Protein AF-A0A924C5D4-F1 (afdb_monomer)

Solvent-accessible surface area (backbone atoms only — not comparable to full-atom values): 9670 Å² total; per-residue (Å²): 87,35,66,35,35,45,58,47,22,64,65,44,60,81,33,68,69,75,49,79,79,60,65,70,56,55,53,52,29,53,51,47,39,51,56,47,46,66,59,45,59,62,49,56,60,49,49,52,65,72,71,40,55,87,92,47,37,71,57,53,53,49,53,54,52,49,51,51,52,52,49,53,53,52,50,51,63,60,57,72,46,63,43,83,49,41,71,55,54,52,54,32,49,75,70,74,40,74,58,67,48,33,46,67,68,77,41,83,76,54,74,72,53,51,51,53,29,60,74,69,75,43,77,72,55,55,31,66,58,99,88,43,73,26,76,43,72,32,53,50,34,43,51,53,22,51,54,46,44,50,51,51,51,52,51,58,68,42,44,64,57,52,60,67,67,50,77,84,78,127

Sequence (170 aa):
IALSYLILAYNVKDLGNSGLLGIKWLILMYLIQTFAELCLSPIGLSLVGKLSPKRFASLLFGVFFLSNAAGYALAGTLGSIIPATGDKFIKAKELGIDLQPILDKTVTPTEAQLQLLTTNQIDAANPSFAGFEIHNLFEFFMVFVVLTGLAALLLFLLTPLLKKMMHGVR

pLDDT: mean 75.55, std 15.05, range [44.22, 94.19]

Radius of gyration: 21.48 Å; Cα contacts (8 Å, |Δi|>4): 121; chains: 1; bounding box: 53×38×53 Å

Secondary structure (DSSP, 8-state):
-HHHHHHHHHHHHTSTTTPPPPHHHHHHHHHHHHHHHHHHHHHHHHHHHHHS-TTTHHHHHHHHHHHHHHHHHHHHHHHTTPPP-HHHHHHHHHTT--HHHHHTTSSPPPHHHHHHHHHTT--SS--EETTEE--SHHHHHHHHHHHHHHHHHHHHHHHHHHHHH-TT--

Structure (mmCIF, N/CA/C/O backbone):
data_AF-A0A924C5D4-F1
#
_entry.id   AF-A0A924C5D4-F1
#
loop_
_atom_site.group_PDB
_atom_site.id
_atom_site.type_symbol
_atom_site.label_atom_id
_atom_site.label_alt_id
_atom_site.label_comp_id
_atom_site.label_asym_id
_atom_site.label_entity_id
_atom_site.label_seq_id
_atom_site.pdbx_PDB_ins_code
_atom_site.Cartn_x
_atom_site.Cartn_y
_atom_site.Cartn_z
_atom_site.occupancy
_atom_site.B_iso_or_equiv
_atom_site.auth_seq_id
_atom_site.auth_comp_id
_atom_site.auth_asym_id
_atom_site.auth_atom_id
_atom_site.pdbx_PDB_model_num
ATOM 1 N N . ILE A 1 1 ? 6.863 -6.866 2.572 1.00 85.69 1 ILE A N 1
ATOM 2 C CA . ILE A 1 1 ? 5.613 -6.071 2.667 1.00 85.69 1 ILE A CA 1
ATOM 3 C C . ILE A 1 1 ? 4.471 -6.879 3.297 1.00 85.69 1 ILE A C 1
ATOM 5 O O . ILE A 1 1 ? 4.040 -6.505 4.373 1.00 85.69 1 ILE A O 1
ATOM 9 N N . ALA A 1 2 ? 4.023 -8.014 2.737 1.00 87.06 2 ALA A N 1
ATOM 10 C CA . ALA A 1 2 ? 2.960 -8.824 3.370 1.00 87.06 2 ALA A CA 1
ATOM 11 C C . ALA A 1 2 ? 3.274 -9.208 4.834 1.00 87.06 2 ALA A C 1
ATOM 13 O O . ALA A 1 2 ? 2.463 -9.002 5.731 1.00 87.06 2 ALA A O 1
ATOM 14 N N . LEU A 1 3 ? 4.506 -9.669 5.088 1.00 87.19 3 LEU A N 1
ATOM 15 C CA . LEU A 1 3 ? 4.994 -10.015 6.428 1.00 87.19 3 LEU A CA 1
ATOM 16 C C . LEU A 1 3 ? 4.925 -8.836 7.420 1.00 87.19 3 LEU A C 1
ATOM 18 O O . LEU A 1 3 ? 4.546 -9.028 8.569 1.00 87.19 3 LEU A O 1
ATOM 22 N N . SER A 1 4 ? 5.270 -7.615 6.992 1.00 87.12 4 SER A N 1
ATOM 23 C CA . SER A 1 4 ? 5.270 -6.446 7.883 1.00 87.12 4 SER A CA 1
ATOM 24 C C . SER A 1 4 ? 3.852 -6.054 8.296 1.00 87.12 4 SER A C 1
ATOM 26 O O . SER A 1 4 ? 3.625 -5.743 9.462 1.00 87.12 4 SER A O 1
ATOM 28 N N . TYR A 1 5 ? 2.887 -6.132 7.372 1.00 86.69 5 TYR A N 1
ATOM 29 C CA . TYR A 1 5 ? 1.472 -5.925 7.690 1.00 86.69 5 TYR A CA 1
ATOM 30 C C . TYR A 1 5 ? 0.897 -7.043 8.560 1.00 86.69 5 TYR A C 1
ATOM 32 O O . TYR A 1 5 ? 0.080 -6.760 9.426 1.00 86.69 5 TYR A O 1
ATOM 40 N N . LEU A 1 6 ? 1.347 -8.290 8.391 1.00 88.62 6 LEU A N 1
ATOM 41 C CA . LEU A 1 6 ? 0.894 -9.417 9.210 1.00 88.62 6 LEU A CA 1
ATOM 42 C C . LEU A 1 6 ? 1.344 -9.269 10.666 1.00 88.62 6 LEU A C 1
ATOM 44 O O . LEU A 1 6 ? 0.540 -9.454 11.579 1.00 88.62 6 LEU A O 1
ATOM 48 N N . ILE A 1 7 ? 2.604 -8.879 10.886 1.00 86.31 7 ILE A N 1
ATOM 49 C CA . ILE A 1 7 ? 3.130 -8.585 12.227 1.00 86.31 7 ILE A CA 1
ATOM 50 C C . ILE A 1 7 ? 2.320 -7.457 12.876 1.00 86.31 7 ILE A C 1
ATOM 52 O O . ILE A 1 7 ? 1.965 -7.554 14.051 1.00 86.31 7 ILE A O 1
ATOM 56 N N . LEU A 1 8 ? 2.001 -6.405 12.117 1.00 85.44 8 LEU A N 1
ATOM 57 C CA . LEU A 1 8 ? 1.203 -5.289 12.614 1.00 85.44 8 LEU A CA 1
ATOM 58 C C . LEU A 1 8 ? -0.234 -5.717 12.941 1.00 85.44 8 LEU A C 1
ATOM 60 O O . LEU A 1 8 ? -0.696 -5.462 14.048 1.00 85.44 8 LEU A O 1
ATOM 64 N N . ALA A 1 9 ? -0.913 -6.414 12.027 1.00 82.94 9 ALA A N 1
ATOM 65 C CA . ALA A 1 9 ? -2.278 -6.894 12.215 1.00 82.94 9 ALA A CA 1
ATOM 66 C C . ALA A 1 9 ? -2.382 -7.772 13.471 1.00 82.94 9 ALA A C 1
ATOM 68 O O . ALA A 1 9 ? -3.211 -7.509 14.338 1.00 82.94 9 ALA A O 1
ATOM 69 N N . TYR A 1 10 ? -1.489 -8.750 13.636 1.00 83.12 10 TYR A N 1
ATOM 70 C CA . TYR A 1 10 ? -1.506 -9.625 14.809 1.00 83.12 10 TYR A CA 1
ATOM 71 C C . TYR A 1 10 ? -1.360 -8.848 16.127 1.00 83.12 10 TYR A C 1
ATOM 73 O O . TYR A 1 10 ? -2.055 -9.144 17.090 1.00 83.12 10 TYR A O 1
ATOM 81 N N . ASN A 1 11 ? -0.521 -7.808 16.154 1.00 81.12 11 ASN A N 1
ATOM 82 C CA . ASN A 1 11 ? -0.359 -6.956 17.335 1.00 81.12 11 ASN A CA 1
ATOM 83 C C . ASN A 1 11 ? -1.518 -5.974 17.557 1.00 81.12 11 ASN A C 1
ATOM 85 O O . ASN A 1 11 ? -1.707 -5.526 18.678 1.00 81.12 11 ASN A O 1
ATOM 89 N N . VAL A 1 12 ? -2.280 -5.624 16.520 1.00 73.75 12 VAL A N 1
ATOM 90 C CA . VAL A 1 12 ? -3.482 -4.775 16.624 1.00 73.75 12 VAL A CA 1
ATOM 91 C C . VAL A 1 12 ? -4.701 -5.586 17.082 1.00 73.75 12 VAL A C 1
ATOM 93 O O . VAL A 1 12 ? -5.626 -5.024 17.662 1.00 73.75 12 VAL A O 1
ATOM 96 N N . LYS A 1 13 ? -4.707 -6.907 16.860 1.00 67.31 13 LYS A N 1
ATOM 97 C CA . LYS A 1 13 ? -5.832 -7.799 17.184 1.00 67.31 13 LYS A CA 1
ATOM 98 C C . LYS A 1 13 ? -6.234 -7.752 18.664 1.00 67.31 13 LYS A C 1
ATOM 100 O O . LYS A 1 13 ? -7.424 -7.761 18.960 1.00 67.31 13 LYS A O 1
ATOM 105 N N . ASP A 1 14 ? -5.258 -7.656 19.564 1.00 64.12 14 ASP A N 1
ATOM 106 C CA . ASP A 1 14 ? -5.485 -7.694 21.015 1.00 64.12 14 ASP A CA 1
ATOM 107 C C . ASP A 1 14 ? -5.711 -6.301 21.642 1.00 64.12 14 ASP A C 1
ATOM 109 O O . ASP A 1 14 ? -5.889 -6.190 22.853 1.00 64.12 14 ASP A O 1
ATOM 113 N N . LEU A 1 15 ? -5.714 -5.222 20.844 1.00 60.25 15 LEU A N 1
ATOM 114 C CA . LEU A 1 15 ? -5.802 -3.843 21.351 1.00 60.25 15 LEU A CA 1
ATOM 115 C C . LEU A 1 15 ? -7.235 -3.302 21.520 1.00 60.25 15 LEU A C 1
ATOM 117 O O . LEU A 1 15 ? -7.426 -2.325 22.241 1.00 60.25 15 LEU A O 1
ATOM 121 N N . GLY A 1 16 ? -8.259 -3.917 20.922 1.00 55.50 16 GLY A N 1
ATOM 122 C CA . GLY A 1 16 ? -9.640 -3.404 20.983 1.00 55.50 16 GLY A CA 1
ATOM 123 C C . GLY A 1 16 ? -9.800 -1.967 20.440 1.00 55.50 16 GLY A C 1
ATOM 124 O O . GLY A 1 16 ? -8.901 -1.423 19.804 1.00 55.50 16 GLY A O 1
ATOM 125 N N . ASN A 1 17 ? -10.944 -1.318 20.702 1.00 52.44 17 ASN A N 1
ATOM 126 C CA . ASN A 1 17 ? -11.281 0.010 20.143 1.00 52.44 17 ASN A CA 1
ATOM 127 C C . ASN A 1 17 ? -10.550 1.200 20.801 1.00 52.44 17 ASN A C 1
ATOM 129 O O . ASN A 1 17 ? -10.743 2.345 20.388 1.00 52.44 17 ASN A O 1
ATOM 133 N N . SER A 1 18 ? -9.734 0.963 21.832 1.00 52.19 18 SER A N 1
ATOM 134 C CA . SER A 1 18 ? -9.071 2.023 22.616 1.00 52.19 18 SER A CA 1
ATOM 135 C C . SER A 1 18 ? -7.625 1.701 23.007 1.00 52.19 18 SER A C 1
ATOM 137 O O . SER A 1 18 ? -6.990 2.488 23.707 1.00 52.19 18 SER A O 1
ATOM 139 N N . GLY A 1 19 ? -7.085 0.555 22.586 1.00 58.84 19 GLY A N 1
ATOM 140 C CA . GLY A 1 19 ? -5.703 0.192 22.869 1.00 58.84 19 GLY A CA 1
ATOM 141 C C . GLY A 1 19 ? -4.733 0.984 22.002 1.00 58.84 19 GLY A C 1
ATOM 142 O O . GLY A 1 19 ? -4.835 1.005 20.778 1.00 58.84 19 GLY A O 1
ATOM 143 N N . LEU A 1 20 ? -3.763 1.628 22.644 1.00 64.69 20 LEU A N 1
ATOM 144 C CA . LEU A 1 20 ? -2.682 2.330 21.961 1.00 64.69 20 LEU A CA 1
ATOM 145 C C . LEU A 1 20 ? -1.651 1.320 21.450 1.00 64.69 20 LEU A C 1
ATOM 147 O O . LEU A 1 20 ? -1.110 0.519 22.216 1.00 64.69 20 LEU A O 1
ATOM 151 N N . LEU A 1 21 ? -1.338 1.381 20.156 1.00 71.81 21 LEU A N 1
ATOM 152 C CA . LEU A 1 21 ? -0.288 0.559 19.565 1.00 71.81 21 LEU A CA 1
ATOM 153 C C . LEU A 1 21 ? 1.088 1.024 20.043 1.00 71.81 21 LEU A C 1
ATOM 155 O O . LEU A 1 21 ? 1.472 2.180 19.879 1.00 71.81 21 LEU A O 1
ATOM 159 N N . GLY A 1 22 ? 1.864 0.096 20.600 1.00 76.88 22 GLY A N 1
ATOM 160 C CA . GLY A 1 22 ? 3.242 0.374 20.984 1.00 76.88 22 GLY A CA 1
ATOM 161 C C . GLY A 1 22 ? 4.085 0.808 19.780 1.00 76.88 22 GLY A C 1
ATOM 162 O O . GLY A 1 22 ? 4.198 0.072 18.800 1.00 76.88 22 GLY A O 1
ATOM 163 N N . ILE A 1 23 ? 4.752 1.961 19.899 1.00 83.75 23 ILE A N 1
ATOM 164 C CA . ILE A 1 23 ? 5.619 2.561 18.863 1.00 83.75 23 ILE A CA 1
ATOM 165 C C . ILE A 1 23 ? 6.654 1.563 18.314 1.00 83.75 23 ILE A C 1
ATOM 167 O O . ILE A 1 23 ? 6.954 1.577 17.122 1.00 83.75 23 ILE A O 1
ATOM 171 N N . LYS A 1 24 ? 7.149 0.639 19.152 1.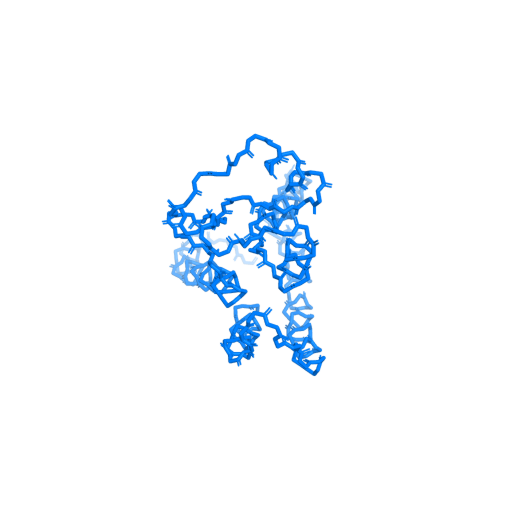00 85.19 24 LYS A N 1
ATOM 172 C CA . LYS A 1 24 ? 8.102 -0.413 18.752 1.00 85.19 24 LYS A CA 1
ATOM 173 C C . LYS A 1 24 ? 7.630 -1.245 17.549 1.00 85.19 24 LYS A C 1
ATOM 175 O O . LYS A 1 24 ? 8.448 -1.626 16.718 1.00 85.19 24 LYS A O 1
ATOM 180 N N . TRP A 1 25 ? 6.325 -1.498 17.432 1.00 83.94 25 TRP A N 1
ATOM 181 C CA . TRP A 1 25 ? 5.758 -2.294 16.341 1.00 83.94 25 TRP A CA 1
ATOM 182 C C . TRP A 1 25 ? 5.652 -1.504 15.040 1.00 83.94 25 TRP A C 1
ATOM 184 O O . TRP A 1 25 ? 5.893 -2.065 13.973 1.00 83.94 25 TRP A O 1
ATOM 194 N N . LEU A 1 26 ? 5.378 -0.198 15.127 1.00 84.69 26 LEU A N 1
ATOM 195 C CA . LEU A 1 26 ? 5.438 0.694 13.968 1.00 84.69 26 LEU A CA 1
ATOM 196 C C . LEU A 1 26 ? 6.863 0.779 13.434 1.00 84.69 26 LEU A C 1
ATOM 198 O O . LEU A 1 26 ? 7.072 0.590 12.241 1.00 84.69 26 LEU A O 1
ATOM 202 N N . ILE A 1 27 ? 7.848 0.977 14.317 1.00 88.75 27 ILE A N 1
ATOM 203 C CA . ILE A 1 27 ? 9.262 1.021 13.921 1.00 88.75 27 ILE A CA 1
ATOM 204 C C . ILE A 1 27 ? 9.652 -0.268 13.189 1.00 88.75 27 ILE A C 1
ATOM 206 O O . ILE A 1 27 ? 10.251 -0.202 12.119 1.00 88.75 27 ILE A O 1
ATOM 210 N N . LEU A 1 28 ? 9.275 -1.436 13.718 1.00 90.06 28 LEU A N 1
ATOM 211 C CA . LEU A 1 28 ? 9.566 -2.721 13.079 1.00 90.06 28 LEU A CA 1
ATOM 212 C C . LEU A 1 28 ? 8.890 -2.863 11.706 1.00 90.06 28 LEU A C 1
ATOM 214 O O . LEU A 1 28 ? 9.507 -3.352 10.759 1.00 90.06 28 LEU A O 1
ATOM 218 N N . MET A 1 29 ? 7.633 -2.433 11.587 1.00 89.19 29 MET A N 1
ATOM 219 C CA . MET A 1 29 ? 6.889 -2.467 10.329 1.00 89.19 29 MET A CA 1
ATOM 220 C C . MET A 1 29 ? 7.571 -1.599 9.263 1.00 89.19 29 MET A C 1
ATOM 222 O O . MET A 1 29 ? 7.874 -2.107 8.178 1.00 89.19 29 MET A O 1
ATOM 226 N N . TYR A 1 30 ? 7.890 -0.345 9.600 1.00 88.81 30 TYR A N 1
ATOM 227 C CA . TYR A 1 30 ? 8.594 0.576 8.706 1.00 88.81 30 TYR A CA 1
ATOM 228 C C . TYR A 1 30 ? 9.982 0.054 8.339 1.00 88.81 30 TYR A C 1
ATOM 230 O O . TYR A 1 30 ? 10.355 0.096 7.173 1.00 88.81 30 TYR A O 1
ATOM 238 N N . LEU A 1 31 ? 10.721 -0.519 9.293 1.00 93.06 31 LEU A N 1
ATOM 239 C CA . LEU A 1 31 ? 12.033 -1.117 9.038 1.00 93.06 31 LEU A CA 1
ATOM 240 C C . LEU A 1 31 ? 11.955 -2.201 7.949 1.00 93.06 31 LEU A C 1
ATOM 242 O O . LEU A 1 31 ? 12.719 -2.177 6.983 1.00 93.06 31 LEU A O 1
ATOM 246 N N . ILE A 1 32 ? 11.012 -3.141 8.080 1.00 92.56 32 ILE A N 1
ATOM 247 C CA . ILE A 1 32 ? 10.835 -4.230 7.108 1.00 92.56 32 ILE A CA 1
ATOM 248 C C . ILE A 1 32 ? 10.390 -3.683 5.742 1.00 92.56 32 ILE A C 1
ATOM 250 O O . ILE A 1 32 ? 10.814 -4.208 4.708 1.00 92.56 32 ILE A O 1
ATOM 254 N N . GLN A 1 33 ? 9.546 -2.649 5.707 1.00 91.06 33 GLN A N 1
ATOM 255 C CA . GLN A 1 33 ? 9.138 -2.017 4.449 1.00 91.06 33 GLN A CA 1
ATOM 256 C C . GLN A 1 33 ? 10.297 -1.302 3.757 1.00 91.06 33 GLN A C 1
ATOM 258 O O . GLN A 1 33 ? 10.489 -1.517 2.563 1.00 91.06 33 GLN A O 1
ATOM 263 N N . THR A 1 34 ? 11.127 -0.569 4.496 1.00 92.94 34 THR A N 1
ATOM 264 C CA . THR A 1 34 ? 12.325 0.081 3.952 1.00 92.94 34 THR A CA 1
ATOM 265 C C . THR A 1 34 ? 13.277 -0.934 3.326 1.00 92.94 34 THR A C 1
ATOM 267 O O . THR A 1 34 ? 13.751 -0.726 2.213 1.00 92.94 34 THR A O 1
ATOM 270 N N . PHE A 1 35 ? 13.523 -2.072 3.984 1.00 91.88 35 PHE A N 1
ATOM 271 C CA . PHE A 1 35 ? 14.332 -3.138 3.383 1.00 91.88 35 PHE A CA 1
ATOM 272 C C . PHE A 1 35 ? 13.705 -3.696 2.100 1.00 91.88 35 PHE A C 1
ATOM 274 O O . PHE A 1 35 ? 14.420 -3.955 1.133 1.00 91.88 35 PHE A O 1
ATOM 281 N N . ALA A 1 36 ? 12.380 -3.848 2.061 1.00 89.12 36 ALA A N 1
ATOM 282 C CA . ALA A 1 36 ? 11.692 -4.289 0.851 1.00 89.12 36 ALA A CA 1
ATOM 283 C C . ALA A 1 36 ? 11.820 -3.266 -0.294 1.00 89.12 36 ALA A C 1
ATOM 285 O O . ALA A 1 36 ? 12.079 -3.658 -1.433 1.00 89.12 36 ALA A O 1
ATOM 286 N N . GLU A 1 37 ? 11.691 -1.970 -0.007 1.00 88.81 37 GLU A N 1
ATOM 287 C CA . GLU A 1 37 ? 11.861 -0.910 -1.007 1.00 88.81 37 GLU A CA 1
ATOM 288 C C . GLU A 1 37 ? 13.302 -0.797 -1.507 1.00 88.81 37 GLU A C 1
ATOM 290 O O . GLU A 1 37 ? 13.519 -0.655 -2.712 1.00 88.81 37 GLU A O 1
ATOM 295 N N . LEU A 1 38 ? 14.288 -0.936 -0.616 1.00 91.62 38 LEU A N 1
ATOM 296 C CA . LEU A 1 38 ? 15.707 -0.939 -0.978 1.00 91.62 38 LEU A CA 1
ATOM 297 C C . LEU A 1 38 ? 16.051 -2.058 -1.966 1.00 91.62 38 LEU A C 1
ATOM 299 O O . LEU A 1 38 ? 16.901 -1.866 -2.832 1.00 91.62 38 LEU A O 1
ATOM 303 N N . CYS A 1 39 ? 15.385 -3.210 -1.877 1.00 87.62 39 CYS A N 1
ATOM 304 C CA . CYS A 1 39 ? 15.561 -4.285 -2.849 1.00 87.62 39 CYS A CA 1
ATOM 305 C C . CYS A 1 39 ? 14.838 -4.001 -4.174 1.00 87.62 39 CYS A C 1
ATOM 307 O O . CYS A 1 39 ? 15.371 -4.312 -5.236 1.00 87.62 39 CYS A O 1
ATOM 309 N N . LEU A 1 40 ? 13.634 -3.426 -4.141 1.00 84.81 40 LEU A N 1
ATOM 310 C CA . LEU A 1 40 ? 12.793 -3.281 -5.335 1.00 84.81 40 LEU A CA 1
ATOM 311 C C . LEU A 1 40 ? 13.141 -2.056 -6.191 1.00 84.81 40 LEU A C 1
ATOM 313 O O . LEU A 1 40 ? 13.170 -2.164 -7.418 1.00 84.81 40 LEU A O 1
ATOM 317 N N . SER A 1 41 ? 13.439 -0.915 -5.568 1.00 85.50 41 SER A N 1
ATOM 318 C CA . SER A 1 41 ? 13.729 0.355 -6.249 1.00 85.50 41 SER A CA 1
ATOM 319 C C . SER A 1 41 ? 14.878 0.268 -7.278 1.00 85.50 41 SER A C 1
ATOM 321 O O . SER A 1 41 ? 14.664 0.635 -8.441 1.00 85.50 41 SER A O 1
ATOM 323 N N . PRO A 1 42 ? 16.066 -0.292 -6.950 1.00 84.44 42 PRO A N 1
ATOM 324 C CA . PRO A 1 42 ? 17.163 -0.389 -7.916 1.00 84.44 42 PRO A CA 1
ATOM 325 C C . PRO A 1 42 ? 16.918 -1.454 -8.994 1.00 84.44 42 PRO A C 1
ATOM 327 O O . PRO A 1 42 ? 17.347 -1.289 -10.138 1.00 84.44 42 PRO A O 1
ATOM 330 N N . ILE A 1 43 ? 16.213 -2.538 -8.657 1.00 86.94 43 ILE A N 1
ATOM 331 C CA . ILE A 1 43 ? 15.908 -3.629 -9.591 1.00 86.94 43 ILE A CA 1
ATOM 332 C C . ILE A 1 43 ? 14.912 -3.151 -10.653 1.00 86.94 43 ILE A C 1
ATOM 334 O O . ILE A 1 43 ? 15.150 -3.365 -11.843 1.00 86.94 43 ILE A O 1
ATOM 338 N N . GLY A 1 44 ? 13.843 -2.456 -10.248 1.00 83.06 44 GLY A N 1
ATOM 339 C CA . GLY A 1 44 ? 12.780 -2.002 -11.148 1.00 83.06 44 GLY A CA 1
ATOM 340 C C . GLY A 1 44 ? 13.290 -1.094 -12.268 1.00 83.06 44 GLY A C 1
ATOM 341 O O . GLY A 1 44 ? 13.124 -1.407 -13.447 1.00 83.06 44 GLY A O 1
ATOM 342 N N . LEU A 1 45 ? 13.988 -0.013 -11.913 1.00 85.81 45 LEU A N 1
ATOM 343 C CA . LEU A 1 45 ? 14.530 0.936 -12.894 1.00 85.81 45 LEU A CA 1
ATOM 344 C C . LEU A 1 45 ? 15.628 0.317 -13.773 1.00 85.81 45 LEU A C 1
ATOM 346 O O . LEU A 1 45 ? 15.682 0.587 -14.976 1.00 85.81 45 LEU A O 1
ATOM 350 N N . SER A 1 46 ? 16.484 -0.543 -13.207 1.00 87.88 46 SER A N 1
ATOM 351 C CA . SER A 1 46 ? 17.563 -1.187 -13.968 1.00 87.88 46 SER A CA 1
ATOM 352 C C . SER A 1 46 ? 17.033 -2.173 -15.014 1.00 87.88 46 SER A C 1
ATOM 354 O O . SER A 1 46 ? 17.529 -2.194 -16.142 1.00 87.88 46 SER A O 1
ATOM 356 N N . LEU A 1 47 ? 16.011 -2.966 -14.675 1.00 84.25 47 LEU A N 1
ATOM 357 C CA . LEU A 1 47 ? 15.394 -3.922 -15.601 1.00 84.25 47 LEU A CA 1
ATOM 358 C C . LEU A 1 47 ? 14.690 -3.229 -16.764 1.00 84.25 47 LEU A C 1
ATOM 360 O O . LEU A 1 47 ? 14.872 -3.652 -17.907 1.00 84.25 47 LEU A O 1
ATOM 364 N N . VAL A 1 48 ? 13.956 -2.145 -16.495 1.00 86.25 48 VAL A N 1
ATOM 365 C CA . VAL A 1 48 ? 13.335 -1.338 -17.555 1.00 86.25 48 VAL A CA 1
ATOM 366 C C . VAL A 1 48 ? 14.413 -0.801 -18.491 1.00 86.25 48 VAL A C 1
ATOM 368 O O . VAL A 1 48 ? 14.291 -0.958 -19.701 1.00 86.25 48 VAL A O 1
ATOM 371 N N . GLY A 1 49 ? 15.518 -0.268 -17.966 1.00 84.38 49 GLY A N 1
ATOM 372 C CA . GLY A 1 49 ? 16.621 0.219 -18.799 1.00 84.38 49 GLY A CA 1
ATOM 373 C C . GLY A 1 49 ? 17.294 -0.865 -19.651 1.00 84.38 49 GLY A C 1
ATOM 374 O O . GLY A 1 49 ? 17.612 -0.616 -20.812 1.00 84.38 49 GLY A O 1
ATOM 375 N N . LYS A 1 50 ? 17.499 -2.070 -19.104 1.00 83.69 50 LYS A N 1
ATOM 376 C CA . LYS A 1 50 ? 18.222 -3.160 -19.789 1.00 83.69 50 LYS A CA 1
ATOM 377 C C . LYS A 1 50 ? 17.381 -3.912 -20.819 1.00 83.69 50 LYS A C 1
ATOM 379 O O . LYS A 1 50 ? 17.915 -4.322 -21.844 1.00 83.69 50 LYS A O 1
ATOM 384 N N . LEU A 1 51 ? 16.094 -4.117 -20.542 1.00 82.75 51 LEU A N 1
ATOM 385 C CA . LEU A 1 51 ? 15.205 -4.910 -21.398 1.00 82.75 51 LEU A CA 1
ATOM 386 C C . LEU A 1 51 ? 14.433 -4.068 -22.420 1.00 82.75 51 LEU A C 1
ATOM 388 O O . LEU A 1 51 ? 13.802 -4.625 -23.318 1.00 82.75 51 LEU A O 1
ATOM 392 N N . SER A 1 52 ? 14.478 -2.737 -22.313 1.00 85.06 52 SER A N 1
ATOM 393 C CA . SER A 1 52 ? 13.783 -1.866 -23.258 1.00 85.06 52 SER A CA 1
ATOM 394 C C . SER A 1 52 ? 14.484 -1.803 -24.621 1.00 85.06 52 SER A C 1
ATOM 396 O O . SER A 1 52 ? 15.660 -1.436 -24.690 1.00 85.06 52 SER A O 1
ATOM 398 N N . PRO A 1 53 ? 13.783 -2.057 -25.743 1.00 82.62 53 PRO A N 1
ATOM 399 C CA . PRO A 1 53 ? 14.338 -1.817 -27.068 1.00 82.62 53 PRO A CA 1
ATOM 400 C C . PRO A 1 53 ? 14.603 -0.320 -27.273 1.00 82.62 53 PRO A C 1
ATOM 402 O O . PRO A 1 53 ? 13.773 0.523 -26.932 1.00 82.62 53 PRO A O 1
ATOM 405 N N . LYS A 1 54 ? 15.738 0.020 -27.903 1.00 80.94 54 LYS A N 1
ATOM 406 C CA . LYS A 1 54 ? 16.228 1.408 -28.062 1.00 80.94 54 LYS A CA 1
ATOM 407 C C . LYS A 1 54 ? 15.195 2.385 -28.646 1.00 80.94 54 LYS A C 1
ATOM 409 O O . LYS A 1 54 ? 15.212 3.560 -28.308 1.00 80.94 54 LYS A O 1
ATOM 414 N N . ARG A 1 55 ? 14.282 1.899 -29.495 1.00 86.88 55 ARG A N 1
ATOM 415 C CA . ARG A 1 55 ? 13.215 2.700 -30.119 1.00 86.88 55 ARG A CA 1
ATOM 416 C C . ARG A 1 55 ? 12.048 3.031 -29.174 1.00 86.88 55 ARG A C 1
ATOM 418 O O . ARG A 1 55 ? 11.392 4.042 -29.385 1.00 86.88 55 ARG A O 1
ATOM 425 N N . PHE A 1 56 ? 11.788 2.207 -28.155 1.00 87.25 56 PHE A N 1
ATOM 426 C CA . PHE A 1 56 ? 10.647 2.353 -27.234 1.00 87.25 56 PHE A CA 1
ATOM 427 C C . PHE A 1 56 ? 11.071 2.551 -25.771 1.00 87.25 56 PHE A C 1
ATOM 429 O O . PHE A 1 56 ? 10.255 2.396 -24.867 1.00 87.25 56 PHE A O 1
ATOM 436 N N . ALA A 1 57 ? 12.335 2.906 -25.521 1.00 86.12 57 ALA A N 1
ATOM 437 C CA . ALA A 1 57 ? 12.858 3.069 -24.167 1.00 86.12 57 ALA A CA 1
ATOM 438 C C . ALA A 1 57 ? 12.064 4.102 -23.351 1.00 86.12 57 ALA A C 1
ATOM 440 O O . ALA A 1 57 ? 11.608 3.791 -22.255 1.00 86.12 57 ALA A O 1
ATOM 441 N N . SER A 1 58 ? 11.809 5.292 -23.904 1.00 90.56 58 SER A N 1
ATOM 442 C CA . SER A 1 58 ? 11.015 6.333 -23.232 1.00 90.56 58 SER A CA 1
ATOM 443 C C . SER A 1 58 ? 9.577 5.895 -22.937 1.00 90.56 58 SER A C 1
ATOM 445 O O . SER A 1 58 ? 9.039 6.243 -21.889 1.00 90.56 58 SER A O 1
ATOM 447 N N . LEU A 1 59 ? 8.970 5.088 -23.815 1.00 91.69 59 LEU A N 1
ATOM 448 C CA . LEU A 1 59 ? 7.625 4.548 -23.617 1.00 91.69 59 LEU A CA 1
ATOM 449 C C . LEU A 1 59 ? 7.588 3.557 -22.446 1.00 91.69 59 LEU A C 1
ATOM 451 O O . LEU A 1 59 ? 6.696 3.645 -21.608 1.00 91.69 59 LEU A O 1
ATOM 455 N N . LEU A 1 60 ? 8.561 2.646 -22.351 1.00 90.44 60 LEU A N 1
ATOM 456 C CA . LEU A 1 60 ? 8.624 1.666 -21.261 1.00 90.44 60 LEU A CA 1
ATOM 457 C C . LEU A 1 60 ? 8.963 2.308 -19.910 1.00 90.44 60 LEU A C 1
ATOM 459 O O . LEU A 1 60 ? 8.389 1.914 -18.895 1.00 90.44 60 LEU A O 1
ATOM 463 N N . PHE A 1 61 ? 9.799 3.351 -19.892 1.00 90.81 61 PHE A N 1
ATOM 464 C CA . PHE A 1 61 ? 9.948 4.200 -18.704 1.00 90.81 61 PHE A CA 1
ATOM 465 C C . PHE A 1 61 ? 8.632 4.903 -18.339 1.00 90.81 61 PHE A C 1
ATOM 467 O O . PHE A 1 61 ? 8.278 4.954 -17.162 1.00 90.81 61 PHE A O 1
ATOM 474 N N . GLY A 1 62 ? 7.866 5.375 -19.328 1.00 91.88 62 GLY A N 1
ATOM 475 C CA . GLY A 1 62 ? 6.524 5.923 -19.119 1.00 91.88 62 GLY A CA 1
ATOM 476 C C . GLY A 1 62 ? 5.565 4.921 -18.470 1.00 91.88 62 GLY A C 1
ATOM 477 O O . GLY A 1 62 ? 4.906 5.255 -17.489 1.00 91.88 62 GLY A O 1
ATOM 478 N N . VAL A 1 63 ? 5.540 3.672 -18.947 1.00 92.12 63 VAL A N 1
ATOM 479 C CA . VAL A 1 63 ? 4.727 2.591 -18.358 1.00 92.12 63 VAL A CA 1
ATOM 480 C C . VAL A 1 63 ? 5.167 2.276 -16.923 1.00 92.12 63 VAL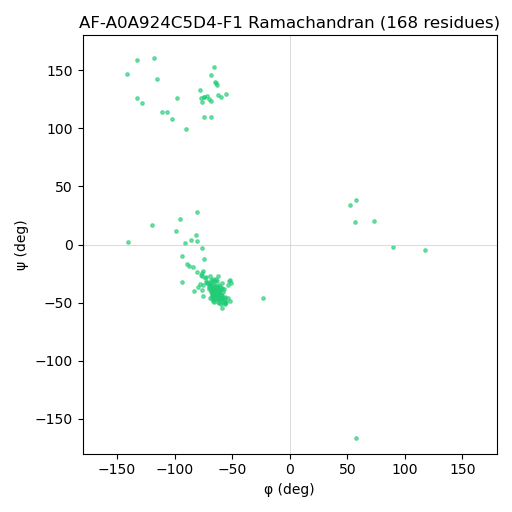 A C 1
ATOM 482 O O . VAL A 1 63 ? 4.317 2.093 -16.053 1.00 92.12 63 VAL A O 1
ATOM 485 N N . PHE A 1 64 ? 6.473 2.273 -16.640 1.00 90.19 64 PHE A N 1
ATOM 486 C CA . PHE A 1 64 ? 6.992 2.072 -15.283 1.00 90.19 64 PHE A CA 1
ATOM 487 C C . PHE A 1 64 ? 6.532 3.174 -14.315 1.00 90.19 64 PHE A C 1
ATOM 489 O O . PHE A 1 64 ? 6.042 2.880 -13.223 1.00 90.19 64 PHE A O 1
ATOM 496 N N . PHE A 1 65 ? 6.629 4.447 -14.705 1.00 90.69 65 PHE A N 1
ATOM 497 C CA . PHE A 1 65 ? 6.140 5.549 -13.869 1.00 90.69 65 PHE A CA 1
ATOM 498 C C . PHE A 1 65 ? 4.616 5.560 -13.739 1.00 90.69 65 PHE A C 1
ATOM 500 O O . PHE A 1 65 ? 4.107 5.809 -12.646 1.00 90.69 65 PHE A O 1
ATOM 507 N N . LEU A 1 66 ? 3.890 5.218 -14.804 1.00 93.94 66 LEU A N 1
ATOM 508 C CA . LEU A 1 66 ? 2.437 5.077 -14.755 1.00 93.94 66 LEU A CA 1
ATOM 509 C C . LEU A 1 66 ? 2.011 3.967 -13.784 1.00 93.94 66 LEU A C 1
ATOM 511 O O . LEU A 1 66 ? 1.049 4.147 -13.043 1.00 93.94 66 LEU A O 1
ATOM 515 N N . SER A 1 67 ? 2.759 2.861 -13.717 1.00 90.88 67 SER A N 1
ATOM 516 C CA . SER A 1 67 ? 2.532 1.803 -12.726 1.00 90.88 67 SER A CA 1
ATOM 517 C C . SER A 1 67 ? 2.700 2.309 -11.290 1.00 90.88 67 SER A C 1
ATOM 519 O O . SER A 1 67 ? 1.911 1.935 -10.425 1.00 90.88 67 SER A O 1
ATOM 521 N N . ASN A 1 68 ? 3.692 3.166 -11.021 1.00 90.31 68 ASN A N 1
ATOM 522 C CA . ASN A 1 68 ? 3.863 3.775 -9.696 1.00 90.31 68 ASN A CA 1
ATOM 523 C C . ASN A 1 68 ? 2.708 4.732 -9.363 1.00 90.31 68 ASN A C 1
ATOM 525 O O . ASN A 1 68 ? 2.164 4.677 -8.263 1.00 90.31 68 ASN A O 1
ATOM 529 N N . ALA A 1 69 ? 2.281 5.559 -10.323 1.00 92.38 69 ALA A N 1
ATOM 530 C CA . ALA A 1 69 ? 1.133 6.450 -10.152 1.00 92.38 69 ALA A CA 1
ATOM 531 C C . ALA A 1 69 ? -0.164 5.672 -9.870 1.00 92.38 69 ALA A C 1
ATOM 533 O O . ALA A 1 69 ? -0.904 6.017 -8.949 1.00 92.38 69 ALA A O 1
ATOM 534 N N . ALA A 1 70 ? -0.409 4.586 -10.609 1.00 93.00 70 ALA A N 1
ATOM 535 C CA . ALA A 1 70 ? -1.534 3.688 -10.362 1.00 93.00 70 ALA A CA 1
ATOM 536 C C . ALA A 1 70 ? -1.449 3.038 -8.969 1.00 93.00 70 ALA A C 1
ATOM 538 O O . ALA A 1 70 ? -2.461 2.941 -8.278 1.00 93.00 70 ALA A O 1
ATOM 539 N N . GLY A 1 71 ? -0.245 2.657 -8.528 1.00 90.25 71 GLY A N 1
ATOM 540 C CA . GLY A 1 71 ? 0.003 2.153 -7.176 1.00 90.25 71 GLY A CA 1
ATOM 541 C C . GLY A 1 71 ? -0.365 3.164 -6.088 1.00 90.25 71 GLY A C 1
ATOM 542 O O . GLY A 1 71 ? -1.066 2.808 -5.142 1.00 90.25 71 GLY A O 1
ATOM 543 N N . TYR A 1 72 ? 0.030 4.431 -6.244 1.00 88.81 72 TYR A N 1
ATOM 544 C CA . TYR A 1 72 ? -0.344 5.496 -5.306 1.00 88.81 72 TYR A CA 1
ATOM 545 C C . TYR A 1 72 ? -1.844 5.800 -5.318 1.00 88.81 72 TYR A C 1
ATOM 547 O O . TYR A 1 72 ? -2.433 5.980 -4.253 1.00 88.81 72 TYR A O 1
ATOM 555 N N . ALA A 1 73 ? -2.481 5.812 -6.491 1.00 89.12 73 ALA A N 1
ATOM 556 C CA . ALA A 1 73 ? -3.928 5.994 -6.593 1.00 89.12 73 ALA A CA 1
ATOM 557 C C . ALA A 1 73 ? -4.686 4.863 -5.877 1.00 89.12 73 ALA A C 1
ATOM 559 O O . ALA A 1 73 ? -5.584 5.130 -5.076 1.00 89.12 73 ALA A O 1
ATOM 560 N N . LEU A 1 74 ? -4.274 3.609 -6.093 1.00 87.56 74 LEU A N 1
ATOM 561 C CA . LEU A 1 74 ? -4.846 2.453 -5.404 1.00 87.56 74 LEU A CA 1
ATOM 562 C C . LEU A 1 74 ? -4.626 2.545 -3.887 1.00 87.56 74 LEU A C 1
ATOM 564 O O . LEU A 1 74 ? -5.568 2.344 -3.122 1.00 87.56 74 LEU A O 1
ATOM 568 N N . ALA A 1 75 ? -3.422 2.915 -3.444 1.00 85.00 75 ALA A N 1
ATOM 569 C CA . ALA A 1 75 ? -3.128 3.129 -2.028 1.00 85.00 75 ALA A CA 1
ATOM 570 C C . ALA A 1 75 ? -4.019 4.218 -1.406 1.00 85.00 75 ALA A C 1
ATOM 572 O O . ALA A 1 75 ? -4.483 4.043 -0.284 1.00 85.00 75 ALA A O 1
ATOM 573 N N . GLY A 1 76 ? -4.326 5.293 -2.143 1.00 83.50 76 GLY A N 1
ATOM 574 C CA . GLY A 1 76 ? -5.270 6.328 -1.715 1.00 83.50 76 GLY A CA 1
ATOM 575 C C . GLY A 1 76 ? -6.688 5.790 -1.512 1.00 83.50 76 GLY A C 1
ATOM 576 O O . GLY A 1 76 ? -7.282 6.011 -0.459 1.00 83.50 76 GLY A O 1
ATOM 577 N N . THR A 1 77 ? -7.202 5.010 -2.469 1.00 84.81 77 THR A N 1
ATOM 578 C CA . THR A 1 77 ? -8.535 4.379 -2.349 1.00 84.81 77 THR A CA 1
ATOM 579 C C . THR A 1 77 ? -8.610 3.330 -1.235 1.00 84.81 77 THR A C 1
ATOM 581 O O . THR A 1 77 ? -9.647 3.166 -0.597 1.00 84.81 77 THR A O 1
ATOM 584 N N . LEU A 1 78 ? -7.502 2.639 -0.952 1.00 82.12 78 LEU A N 1
ATOM 585 C CA . LEU A 1 78 ? -7.402 1.724 0.185 1.00 82.12 78 LEU A CA 1
ATOM 586 C C . LEU A 1 78 ? -7.222 2.477 1.510 1.00 82.12 78 LEU A C 1
ATOM 588 O O . LEU A 1 78 ? -7.616 1.979 2.553 1.00 82.12 78 LEU A O 1
ATOM 592 N N . GLY A 1 79 ? -6.658 3.683 1.499 1.00 80.38 79 GLY A N 1
ATOM 593 C CA . GLY A 1 79 ? -6.580 4.546 2.676 1.00 80.38 79 GLY A CA 1
ATOM 594 C C . GLY A 1 79 ? -7.930 5.156 3.063 1.00 80.38 79 GLY A C 1
ATOM 595 O O . GLY A 1 79 ? -8.164 5.407 4.240 1.00 80.38 79 GLY A O 1
ATOM 596 N N . SER A 1 80 ? -8.848 5.356 2.112 1.00 76.12 80 SER A N 1
ATOM 597 C CA . SER A 1 80 ? -10.183 5.902 2.407 1.00 76.12 80 SER A CA 1
ATOM 598 C C . SER A 1 80 ? -11.135 4.909 3.080 1.00 76.12 80 SER A C 1
ATOM 600 O O . SER A 1 80 ? -12.167 5.323 3.587 1.00 76.12 80 SER A O 1
ATOM 602 N N . ILE A 1 81 ? -10.800 3.615 3.104 1.00 77.31 81 ILE A N 1
ATOM 603 C CA . ILE A 1 81 ? -11.605 2.558 3.745 1.00 77.31 81 ILE A CA 1
ATOM 604 C C . ILE A 1 81 ? -11.139 2.240 5.177 1.00 77.31 81 ILE A C 1
ATOM 606 O O . ILE A 1 81 ? -11.380 1.145 5.683 1.00 77.31 81 ILE A O 1
ATOM 610 N N . ILE A 1 82 ? -10.435 3.167 5.833 1.00 73.44 82 ILE A N 1
ATOM 611 C CA . ILE A 1 82 ? -10.050 3.015 7.242 1.00 73.44 82 ILE A CA 1
ATOM 612 C C . ILE A 1 82 ? -11.319 3.085 8.110 1.00 73.44 82 ILE A C 1
ATOM 614 O O . ILE A 1 82 ? -12.022 4.096 8.053 1.00 73.44 82 ILE A O 1
ATOM 618 N N . PRO A 1 83 ? -11.616 2.064 8.938 1.00 67.75 83 PRO A N 1
ATOM 619 C CA . PRO A 1 83 ? -12.771 2.102 9.829 1.00 67.75 83 PRO A CA 1
ATOM 620 C C . PRO A 1 83 ? -12.606 3.191 10.895 1.00 67.75 83 PRO A C 1
ATOM 622 O O . PRO A 1 83 ? -11.489 3.550 11.292 1.00 67.75 83 PRO A O 1
ATOM 625 N N . ALA A 1 84 ? -13.727 3.712 11.398 1.00 62.69 84 ALA A N 1
ATOM 626 C CA . ALA A 1 84 ? -13.701 4.649 12.514 1.00 62.69 84 ALA A CA 1
ATOM 627 C C . ALA A 1 84 ? -12.950 4.015 13.700 1.00 62.69 84 ALA A C 1
ATOM 629 O O . ALA A 1 84 ? -13.199 2.874 14.061 1.00 62.69 84 ALA A O 1
ATOM 630 N N . THR A 1 85 ? -11.978 4.727 14.272 1.00 59.41 85 THR A N 1
ATOM 631 C CA . THR A 1 85 ? -11.149 4.252 15.398 1.00 59.41 85 THR A CA 1
ATOM 632 C C . THR A 1 85 ? -11.375 5.155 16.613 1.00 59.41 85 THR A C 1
ATOM 634 O O . THR A 1 85 ? -11.869 6.267 16.440 1.00 59.41 85 THR A O 1
ATOM 637 N N . GLY A 1 86 ? -11.045 4.675 17.822 1.00 56.00 86 GLY A N 1
ATOM 638 C CA . GLY A 1 86 ? -11.310 5.244 19.157 1.00 56.00 86 GLY A CA 1
ATOM 639 C C . GLY A 1 86 ? -11.558 6.754 19.278 1.00 56.00 86 GLY A C 1
ATOM 640 O O . GLY A 1 86 ? -12.541 7.138 19.897 1.00 56.00 86 GLY A O 1
ATOM 641 N N . ASP A 1 87 ? -10.763 7.617 18.645 1.00 56.81 87 ASP A N 1
ATOM 642 C CA . ASP A 1 87 ? -10.959 9.076 18.689 1.00 56.81 87 ASP A CA 1
ATOM 643 C C . ASP A 1 87 ? -12.270 9.541 18.032 1.00 56.81 87 ASP A C 1
ATOM 645 O O . ASP A 1 87 ? -12.920 10.470 18.512 1.00 56.81 87 ASP A O 1
ATOM 649 N N . LYS A 1 88 ? -12.704 8.878 16.953 1.00 57.66 88 LYS A N 1
ATOM 650 C CA . LYS A 1 88 ? -14.016 9.113 16.326 1.00 57.66 88 LYS A CA 1
ATOM 651 C C . LYS A 1 88 ? -15.154 8.567 17.201 1.00 57.66 88 LYS A C 1
ATOM 653 O O . LYS A 1 88 ? -16.210 9.190 17.265 1.00 57.66 88 LYS A O 1
ATOM 658 N N . PHE A 1 89 ? -14.922 7.469 17.932 1.00 55.62 89 PHE A N 1
ATOM 659 C CA . PHE A 1 89 ? -15.877 6.929 18.912 1.00 55.62 89 PHE A CA 1
ATOM 660 C C . PHE A 1 89 ? -16.044 7.832 20.137 1.00 55.62 89 PHE A C 1
ATOM 662 O O . PHE A 1 89 ? -17.168 8.053 20.582 1.00 55.62 89 PHE A O 1
ATOM 669 N N . ILE A 1 90 ? -14.951 8.400 20.647 1.00 57.34 90 ILE A N 1
ATOM 670 C CA . ILE A 1 90 ? -14.963 9.347 21.768 1.00 57.34 90 ILE A CA 1
ATOM 671 C C . ILE A 1 90 ? -15.671 10.640 21.350 1.00 57.34 90 ILE A C 1
ATOM 673 O O . ILE A 1 90 ? -16.571 11.082 22.058 1.00 57.34 90 ILE A O 1
ATOM 677 N N . LYS A 1 91 ? -15.374 11.181 20.160 1.00 56.88 91 LYS A N 1
ATOM 678 C CA . LYS A 1 91 ? -16.055 12.377 19.634 1.00 56.88 91 LYS A CA 1
ATOM 679 C C . LYS A 1 91 ? -17.548 12.170 19.387 1.00 56.88 91 LYS A C 1
ATOM 681 O O . LYS A 1 91 ? -18.337 13.060 19.677 1.00 56.88 91 LYS A O 1
ATOM 686 N N . ALA A 1 92 ? -17.972 11.012 18.883 1.00 54.75 92 ALA A N 1
ATOM 687 C CA . ALA A 1 92 ? -19.402 10.743 18.738 1.00 54.75 92 ALA A CA 1
ATOM 688 C C . ALA A 1 92 ? -20.103 10.559 20.087 1.00 54.75 92 ALA A C 1
ATOM 690 O O . ALA A 1 92 ? -21.219 11.042 20.259 1.00 54.75 92 ALA A O 1
ATOM 691 N N . LYS A 1 93 ? -19.424 9.947 21.065 1.00 57.03 93 LYS A N 1
ATOM 692 C CA . LYS A 1 93 ? -19.927 9.825 22.436 1.00 57.03 93 LYS A CA 1
ATOM 693 C C . LYS A 1 93 ? -20.057 11.188 23.125 1.00 57.03 93 LYS A C 1
ATOM 695 O O . LYS A 1 93 ? -21.045 11.419 23.814 1.00 57.03 93 LYS A O 1
ATOM 700 N N . GLU A 1 94 ? -19.120 12.108 22.892 1.00 57.59 94 GLU A N 1
ATOM 701 C CA . GLU A 1 94 ? -19.205 13.514 23.330 1.00 57.59 94 GLU A CA 1
ATOM 702 C C . GLU A 1 94 ? -20.364 14.272 22.662 1.00 57.59 94 GLU A C 1
ATOM 704 O O . GLU A 1 94 ? -20.964 15.154 23.272 1.00 57.59 94 GLU A O 1
ATOM 709 N N . LEU A 1 95 ? -20.728 13.889 21.437 1.00 55.88 95 LEU A N 1
ATOM 710 C CA . LEU A 1 95 ? -21.882 14.414 20.701 1.00 55.88 95 LEU A CA 1
ATOM 711 C C . LEU A 1 95 ? -23.203 13.689 21.038 1.00 55.88 95 LEU A C 1
ATOM 713 O O . LEU A 1 95 ? -24.232 13.991 20.434 1.00 55.88 95 LEU A O 1
ATOM 717 N N . GLY A 1 96 ? -23.198 12.746 21.989 1.00 52.94 96 GLY A N 1
ATOM 718 C CA . GLY A 1 96 ? -24.384 11.989 22.409 1.00 52.94 96 GLY A CA 1
ATOM 719 C C . GLY A 1 96 ? -24.865 10.932 21.404 1.00 52.94 96 GLY A C 1
ATOM 720 O O . GLY A 1 96 ? -26.028 10.536 21.451 1.00 52.94 96 GLY A O 1
ATOM 721 N N . ILE A 1 97 ? -24.001 10.490 20.484 1.00 55.62 97 ILE A N 1
ATOM 722 C CA . ILE A 1 97 ? -24.295 9.497 19.443 1.00 55.62 97 ILE A CA 1
ATOM 723 C C . ILE A 1 97 ? -23.527 8.205 19.750 1.00 55.62 97 ILE A C 1
ATOM 725 O O . ILE A 1 97 ? -22.299 8.165 19.656 1.00 55.62 97 ILE A O 1
ATOM 729 N N . ASP A 1 98 ? -24.245 7.123 20.062 1.00 56.22 98 ASP A N 1
ATOM 730 C CA . ASP A 1 98 ? -23.660 5.780 20.076 1.00 56.22 98 ASP A CA 1
ATOM 731 C C . ASP A 1 98 ? -23.465 5.306 18.627 1.00 56.22 98 ASP A C 1
ATOM 733 O O . ASP A 1 98 ? -24.422 5.059 17.894 1.00 56.22 98 ASP A O 1
ATOM 737 N N . LEU A 1 99 ? -22.206 5.220 18.193 1.00 57.91 99 LEU A N 1
ATOM 738 C CA . LEU A 1 99 ? -21.822 4.841 16.826 1.00 57.91 99 LEU A CA 1
ATOM 739 C C . LEU A 1 99 ? -21.999 3.351 16.531 1.00 57.91 99 LEU A C 1
ATOM 741 O O . LEU A 1 99 ? -22.230 2.996 15.381 1.00 57.91 99 LEU A O 1
ATOM 745 N N . GLN A 1 100 ? -21.882 2.482 17.540 1.00 56.50 100 GLN A N 1
ATOM 746 C CA . GLN A 1 100 ? -21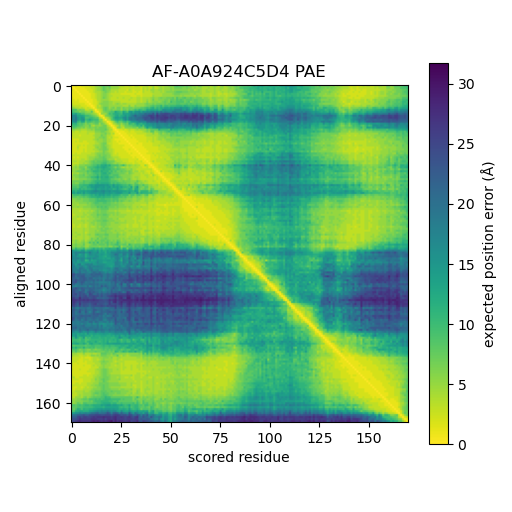.926 1.028 17.337 1.00 56.50 100 GLN A CA 1
ATOM 747 C C . GLN A 1 100 ? -23.269 0.558 16.727 1.00 56.50 100 GLN A C 1
ATOM 749 O O . GLN A 1 100 ? -23.232 -0.112 15.702 1.00 56.50 100 GLN A O 1
ATOM 754 N N . PRO A 1 101 ? -24.454 0.987 17.214 1.00 53.47 101 PRO A N 1
ATOM 755 C CA . PRO A 1 101 ? -25.744 0.607 16.620 1.00 53.47 101 PRO A CA 1
ATOM 756 C C . PRO A 1 101 ? -25.987 1.161 15.204 1.00 53.47 101 PRO A C 1
ATOM 758 O O . PRO A 1 101 ? -26.700 0.538 14.412 1.00 53.47 101 PRO A O 1
ATOM 761 N N . ILE A 1 102 ? -25.411 2.329 14.886 1.00 54.19 102 ILE A N 1
ATOM 762 C CA . ILE A 1 102 ? -25.520 2.984 13.571 1.00 54.19 102 ILE A CA 1
ATOM 763 C C . ILE A 1 102 ? -24.624 2.267 12.549 1.00 54.19 102 ILE A C 1
ATOM 765 O O . ILE A 1 102 ? -25.075 1.962 11.446 1.00 54.19 102 ILE A O 1
ATOM 769 N N . LEU A 1 103 ? -23.389 1.933 12.939 1.00 55.62 103 LEU A N 1
ATOM 770 C CA . LEU A 1 103 ? -22.445 1.156 12.127 1.00 55.62 103 LEU A CA 1
ATOM 771 C C . LEU A 1 103 ? -22.937 -0.284 11.895 1.00 55.62 103 LEU A C 1
ATOM 773 O O . LEU A 1 103 ? -22.783 -0.804 10.791 1.00 55.62 103 LEU A O 1
ATOM 777 N N . ASP A 1 104 ? -23.618 -0.880 12.881 1.00 54.47 104 ASP A N 1
ATOM 778 C CA . ASP A 1 104 ? -24.218 -2.223 12.807 1.00 54.47 104 ASP A CA 1
ATOM 779 C C . ASP A 1 104 ? -25.587 -2.254 12.087 1.00 54.47 104 ASP A C 1
ATOM 781 O O . ASP A 1 104 ? -26.276 -3.276 12.085 1.00 54.47 104 ASP A O 1
ATOM 785 N N . LYS A 1 105 ? -26.013 -1.140 11.465 1.00 54.22 105 LYS A N 1
ATOM 786 C CA . LYS A 1 105 ? -27.288 -0.989 10.724 1.00 54.22 105 LYS A CA 1
ATOM 787 C C . LYS A 1 105 ? -28.557 -1.296 11.538 1.00 54.22 105 LYS A C 1
ATOM 789 O O . LYS A 1 105 ? -29.618 -1.530 10.959 1.00 54.22 105 LYS A O 1
ATOM 794 N N . THR A 1 106 ? -28.486 -1.275 12.868 1.00 44.84 106 THR A N 1
ATOM 795 C CA . THR A 1 106 ? -29.645 -1.537 13.745 1.00 44.84 106 THR A CA 1
ATOM 796 C C . THR A 1 106 ? -30.460 -0.277 14.043 1.00 44.84 106 THR A C 1
ATOM 798 O O . THR A 1 106 ? -31.635 -0.377 14.393 1.00 44.84 106 THR A O 1
ATOM 801 N N . VAL A 1 107 ? -29.877 0.912 13.842 1.00 45.59 107 VAL A N 1
ATOM 802 C CA . VAL A 1 107 ? -30.549 2.211 13.982 1.00 45.59 107 VAL A CA 1
ATOM 803 C C . VAL A 1 107 ? -30.246 3.088 12.767 1.00 45.59 107 VAL A C 1
ATOM 805 O O . VAL A 1 107 ? -29.088 3.330 12.437 1.00 45.59 107 VAL A O 1
ATOM 808 N N . THR A 1 108 ? -31.287 3.599 12.108 1.00 44.22 108 THR A N 1
ATOM 809 C CA . THR A 1 108 ? -31.155 4.618 11.058 1.00 44.22 108 THR A CA 1
ATOM 810 C C . THR A 1 108 ? -30.889 5.988 11.698 1.00 44.22 108 THR A C 1
ATOM 812 O O . THR A 1 108 ? -31.710 6.426 12.509 1.00 44.22 108 THR A O 1
ATOM 815 N N . PRO A 1 109 ? -29.783 6.679 11.369 1.00 51.41 109 PRO A N 1
ATOM 816 C CA . PRO A 1 109 ? -29.457 7.974 11.961 1.00 51.41 109 PRO A CA 1
ATOM 817 C C . PRO A 1 109 ? -30.494 9.040 11.578 1.00 51.41 109 PRO A C 1
ATOM 819 O O . PRO A 1 109 ? -30.945 9.106 10.435 1.00 51.41 109 PRO A O 1
ATOM 822 N N . THR A 1 110 ? -30.857 9.900 12.533 1.00 49.19 110 THR A N 1
ATOM 823 C CA . THR A 1 110 ? -31.722 11.067 12.271 1.00 49.19 110 THR A CA 1
ATOM 824 C C . THR A 1 110 ? -30.950 12.081 11.410 1.00 49.19 110 THR A C 1
ATOM 826 O O . THR A 1 110 ? -29.740 12.224 11.583 1.00 49.19 110 THR A O 1
ATOM 829 N N . GLU A 1 111 ? -31.604 12.822 10.506 1.00 53.47 111 GLU A N 1
ATOM 830 C CA . GLU A 1 111 ? -30.950 13.735 9.538 1.00 53.47 111 GLU A CA 1
ATOM 831 C C . GLU A 1 111 ? -29.976 14.749 10.184 1.00 53.47 111 GLU A C 1
ATOM 833 O O . GLU A 1 111 ? -28.933 15.069 9.614 1.00 53.47 111 GLU A O 1
ATOM 838 N N . ALA A 1 112 ? -30.253 15.182 11.420 1.00 55.53 112 ALA A N 1
ATOM 839 C CA . ALA A 1 112 ? -29.373 16.051 12.208 1.00 55.53 112 ALA A CA 1
ATOM 840 C C . ALA A 1 112 ? -28.069 15.360 12.672 1.00 55.53 112 ALA A C 1
ATOM 842 O O . ALA A 1 112 ? -27.012 15.988 12.734 1.00 55.53 112 ALA A O 1
ATOM 843 N N . GLN A 1 113 ? -28.115 14.056 12.960 1.00 51.94 113 GLN A N 1
ATOM 844 C CA . GLN A 1 113 ? -26.948 13.256 13.347 1.00 51.94 113 GLN A CA 1
ATOM 845 C C . GLN A 1 113 ? -26.071 12.948 12.129 1.00 51.94 113 GLN A C 1
ATOM 847 O O . GLN A 1 113 ? -24.850 12.982 12.238 1.00 51.94 113 GLN A O 1
ATOM 852 N N . LEU A 1 114 ? -26.669 12.750 10.948 1.00 54.47 114 LEU A N 1
ATOM 853 C CA . LEU A 1 114 ? -25.934 12.554 9.693 1.00 54.47 114 LEU A CA 1
ATOM 854 C C . LEU A 1 114 ? -25.115 13.799 9.303 1.00 54.47 114 LEU A C 1
ATOM 856 O O . LEU A 1 114 ? -23.975 13.675 8.850 1.00 54.47 114 LEU A O 1
ATOM 860 N N . GLN A 1 115 ? -25.649 15.002 9.542 1.00 52.56 115 GLN A N 1
ATOM 861 C CA . GLN A 1 115 ? -24.926 16.260 9.315 1.00 52.56 115 GLN A CA 1
ATOM 862 C C . GLN A 1 115 ? -23.783 16.472 10.319 1.00 52.56 115 GLN A C 1
ATOM 864 O O . GLN A 1 115 ? -22.702 16.912 9.923 1.00 52.56 115 GLN A O 1
ATOM 869 N N . LEU A 1 116 ? -23.968 16.107 11.592 1.00 53.41 116 LEU A N 1
ATOM 870 C CA . LEU A 1 116 ? -22.910 16.171 12.610 1.00 53.41 116 LEU A CA 1
ATOM 871 C C . LEU A 1 116 ? -21.807 15.128 12.378 1.00 53.41 116 LEU A C 1
ATOM 873 O O . LEU A 1 116 ? -20.632 15.437 12.572 1.00 53.41 116 LEU A O 1
ATOM 877 N N . LEU A 1 117 ? -22.156 13.932 11.903 1.00 53.84 117 LEU A N 1
ATOM 878 C CA . LEU A 1 117 ? -21.208 12.882 11.516 1.00 53.84 117 LEU A CA 1
ATOM 879 C C . LEU A 1 117 ? -20.400 13.286 10.270 1.00 53.84 117 LEU A C 1
ATOM 881 O O . LEU A 1 117 ? -19.174 13.186 10.276 1.00 53.8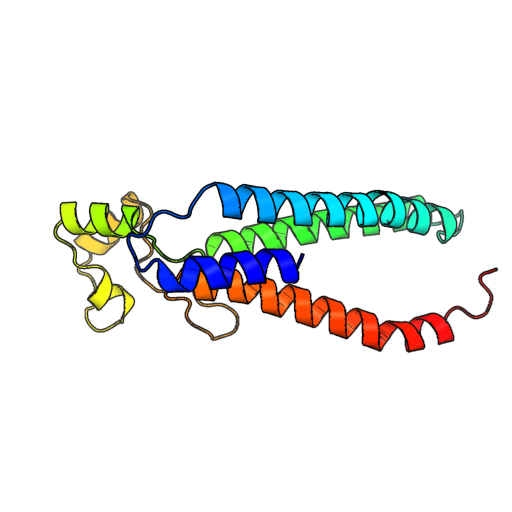4 117 LEU A O 1
ATOM 885 N N . THR A 1 118 ? -21.054 13.867 9.258 1.00 56.34 118 THR A N 1
ATOM 886 C CA . THR A 1 118 ? -20.388 14.373 8.040 1.00 56.34 118 THR A CA 1
ATOM 887 C C . THR A 1 118 ? -19.481 15.572 8.343 1.00 56.34 118 THR A C 1
ATOM 889 O O . THR A 1 118 ? -18.355 15.639 7.854 1.00 56.34 118 THR A O 1
ATOM 892 N N . THR A 1 119 ? -19.924 16.491 9.210 1.00 53.94 119 THR A N 1
ATOM 893 C CA . THR A 1 119 ? -19.131 17.663 9.636 1.00 53.94 119 THR A CA 1
ATOM 894 C C . THR A 1 119 ? -17.881 17.255 10.423 1.00 53.94 119 THR A C 1
ATOM 896 O O . THR A 1 119 ? -16.847 17.911 10.319 1.00 53.94 119 THR A O 1
ATOM 899 N N . ASN A 1 120 ? -17.941 16.147 11.169 1.00 53.88 120 ASN A N 1
ATOM 900 C CA . ASN A 1 120 ? -16.827 15.642 11.978 1.00 53.88 120 ASN A CA 1
ATOM 901 C C . ASN A 1 120 ? -16.026 14.508 11.311 1.00 53.88 120 ASN A C 1
ATOM 903 O O . ASN A 1 120 ? -15.187 13.895 11.974 1.00 53.88 120 ASN A O 1
ATOM 907 N N . GLN A 1 121 ? -16.240 14.246 10.014 1.00 58.06 121 GLN A N 1
ATOM 908 C CA . GLN A 1 121 ? -15.541 13.204 9.241 1.00 58.06 121 GLN A CA 1
ATOM 909 C C . GLN A 1 121 ? -15.692 11.793 9.842 1.00 58.06 121 GLN A C 1
ATOM 911 O O . GLN A 1 121 ? -14.737 11.006 9.886 1.00 58.06 121 GLN A O 1
ATOM 916 N N . ILE A 1 122 ? -16.879 11.479 10.358 1.00 57.91 122 ILE A N 1
ATOM 917 C CA . ILE A 1 122 ? -17.222 10.173 10.919 1.00 57.91 122 ILE A CA 1
ATOM 918 C C . ILE A 1 122 ? -18.153 9.468 9.937 1.00 57.91 122 ILE A C 1
ATOM 920 O O . ILE A 1 122 ? -19.275 9.912 9.705 1.00 57.91 122 ILE A O 1
ATOM 924 N N . ASP A 1 123 ? -17.674 8.375 9.353 1.00 58.44 123 ASP A N 1
ATOM 925 C CA . ASP A 1 123 ? -18.445 7.592 8.396 1.00 58.44 123 ASP A CA 1
ATOM 926 C C . ASP A 1 123 ? -19.560 6.827 9.119 1.00 58.44 123 ASP A C 1
ATOM 928 O O . ASP A 1 123 ? -19.325 6.137 10.109 1.00 58.44 123 ASP A O 1
ATOM 932 N N . ALA A 1 124 ? -20.794 6.977 8.631 1.00 50.94 124 ALA A N 1
ATOM 933 C CA . ALA A 1 124 ? -21.995 6.380 9.221 1.00 50.94 124 ALA A CA 1
ATOM 934 C C . ALA A 1 124 ? -22.194 4.897 8.844 1.00 50.94 124 ALA A C 1
ATOM 936 O O . ALA A 1 124 ? -23.205 4.301 9.202 1.00 50.94 124 ALA A O 1
ATOM 937 N N . ALA A 1 125 ? -21.255 4.312 8.099 1.00 56.25 125 ALA A N 1
ATOM 938 C CA . ALA A 1 125 ? -21.285 2.924 7.665 1.00 56.25 125 ALA A CA 1
ATOM 939 C C . ALA A 1 125 ? -19.878 2.324 7.724 1.00 56.25 125 ALA A C 1
ATOM 941 O O . ALA A 1 125 ? -18.893 3.017 7.458 1.00 56.25 125 ALA A O 1
ATOM 942 N N . ASN A 1 126 ? -19.797 1.026 8.026 1.00 57.50 126 ASN A N 1
ATOM 943 C CA . ASN A 1 126 ? -18.535 0.302 7.956 1.00 57.50 126 ASN A CA 1
ATOM 944 C C . ASN A 1 126 ? -18.017 0.315 6.510 1.00 57.50 126 ASN A C 1
ATOM 946 O O . ASN A 1 126 ? -18.763 -0.033 5.584 1.00 57.50 126 ASN A O 1
ATOM 950 N N . PRO A 1 127 ? -16.752 0.706 6.284 1.00 67.12 127 PRO A N 1
ATOM 951 C CA . PRO A 1 127 ? -16.172 0.627 4.959 1.00 67.12 127 PRO A CA 1
ATOM 952 C C . PRO A 1 127 ? -16.114 -0.840 4.522 1.00 67.12 127 PRO A C 1
ATOM 954 O O . PRO A 1 127 ? -15.759 -1.721 5.303 1.00 67.12 127 PRO A O 1
ATOM 957 N N . SER A 1 128 ? -16.472 -1.116 3.269 1.00 69.12 128 SER A N 1
ATOM 958 C CA . SER A 1 128 ? -16.398 -2.464 2.705 1.00 69.12 128 SER A CA 1
ATOM 959 C C . SER A 1 128 ? -15.381 -2.529 1.575 1.00 69.12 128 SER A C 1
ATOM 961 O O . SER A 1 128 ? -15.246 -1.599 0.777 1.00 69.12 128 SER A O 1
ATOM 963 N N . PHE A 1 129 ? -14.655 -3.641 1.499 1.00 71.50 129 PHE A N 1
ATOM 964 C CA . PHE A 1 129 ? -13.713 -3.913 0.422 1.00 71.50 129 PHE A CA 1
ATOM 965 C C . PHE A 1 129 ? -13.999 -5.288 -0.173 1.00 71.50 129 PHE A C 1
ATOM 967 O O . PHE A 1 129 ? -13.989 -6.295 0.529 1.00 71.50 129 PHE A O 1
ATOM 974 N N . ALA A 1 130 ? -14.279 -5.325 -1.479 1.00 69.88 130 ALA A N 1
A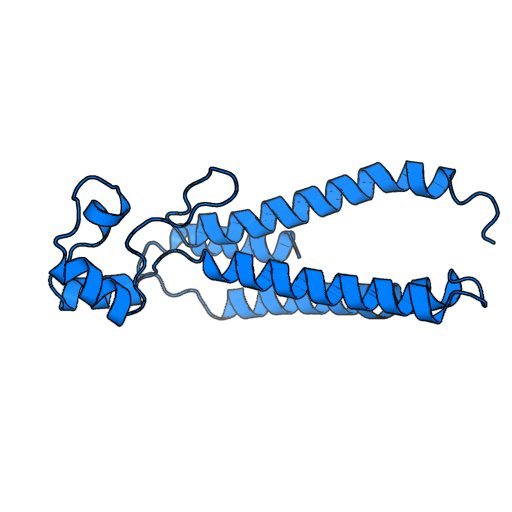TOM 975 C CA . ALA A 1 130 ? -14.587 -6.554 -2.216 1.00 69.88 130 ALA A CA 1
ATOM 976 C C . ALA A 1 130 ? -15.711 -7.416 -1.585 1.00 69.88 130 ALA A C 1
ATOM 978 O O . ALA A 1 130 ? -15.672 -8.640 -1.667 1.00 69.88 130 ALA A O 1
ATOM 979 N N . GLY A 1 131 ? -16.711 -6.778 -0.960 1.00 68.12 131 GLY A N 1
ATOM 980 C CA . GLY A 1 131 ? -17.853 -7.449 -0.322 1.00 68.12 131 GLY A CA 1
ATOM 981 C C . GLY A 1 131 ? -17.658 -7.830 1.151 1.00 68.12 131 GLY A C 1
ATOM 982 O O . GLY A 1 131 ? -18.602 -8.324 1.760 1.00 68.12 131 GLY A O 1
ATOM 983 N N . PHE A 1 132 ? -16.483 -7.577 1.736 1.00 70.94 132 PHE A N 1
ATOM 984 C CA . PHE A 1 132 ? -16.222 -7.759 3.168 1.00 70.94 132 PHE A CA 1
ATOM 985 C C . PHE A 1 132 ? -16.343 -6.421 3.901 1.00 70.94 132 PHE A C 1
ATOM 987 O O . PHE A 1 132 ? -15.698 -5.451 3.503 1.00 70.94 132 PHE A O 1
ATOM 994 N N . GLU A 1 133 ? -17.163 -6.360 4.951 1.00 72.88 133 GLU A N 1
ATOM 995 C CA . GLU A 1 133 ? -17.259 -5.192 5.835 1.00 72.88 133 GLU A CA 1
ATOM 996 C C . GLU A 1 133 ? -16.075 -5.180 6.811 1.00 72.88 133 GLU A C 1
ATOM 998 O O . GLU A 1 133 ? -15.730 -6.213 7.385 1.00 72.88 133 GLU A O 1
ATOM 1003 N N . ILE A 1 134 ? -15.432 -4.020 6.948 1.00 75.12 134 ILE A N 1
ATOM 1004 C CA . ILE A 1 134 ? -14.255 -3.806 7.789 1.00 75.12 134 ILE A CA 1
ATOM 1005 C C . ILE A 1 134 ? -14.716 -3.098 9.059 1.00 75.12 134 ILE A C 1
ATOM 1007 O O . ILE A 1 134 ? -15.040 -1.91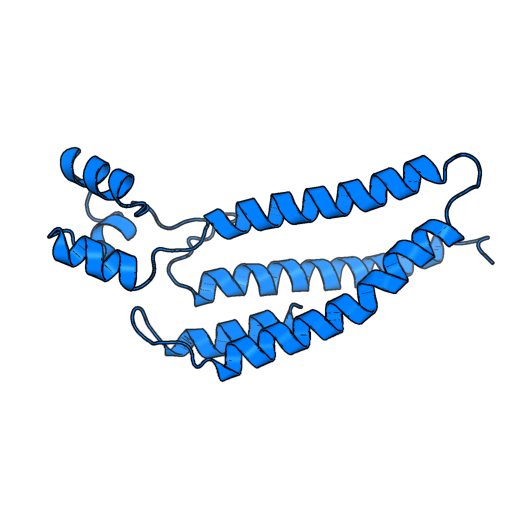1 9.040 1.00 75.12 134 ILE A O 1
ATOM 1011 N N . HIS A 1 135 ? -14.713 -3.823 10.167 1.00 67.25 135 HIS A N 1
ATOM 1012 C CA . HIS A 1 135 ? -15.190 -3.338 11.462 1.00 67.25 135 HIS A CA 1
ATOM 1013 C C . HIS A 1 135 ? -14.040 -2.771 12.293 1.00 67.25 135 HIS A C 1
ATOM 1015 O O . HIS A 1 135 ? -14.203 -1.819 13.051 1.00 67.25 135 HIS A O 1
ATOM 1021 N N . ASN A 1 136 ? -12.847 -3.351 12.122 1.00 70.88 136 ASN A N 1
ATOM 1022 C CA . ASN A 1 136 ? -11.711 -3.132 13.007 1.00 70.88 136 ASN A CA 1
ATOM 1023 C C . ASN A 1 136 ? -10.427 -2.846 12.226 1.00 70.88 136 ASN A C 1
ATOM 1025 O O . ASN A 1 136 ? -10.240 -3.277 11.085 1.00 70.88 136 ASN A O 1
ATOM 1029 N N . LEU A 1 137 ? -9.464 -2.223 12.903 1.00 76.12 137 LEU A N 1
ATOM 1030 C CA . LEU A 1 137 ? -8.145 -1.946 12.335 1.00 76.12 137 LEU A CA 1
ATOM 1031 C C . LEU A 1 137 ? -7.369 -3.233 11.970 1.00 76.12 137 LEU A C 1
ATOM 1033 O O . LEU A 1 137 ? -6.569 -3.239 11.037 1.00 76.12 137 LEU A O 1
ATOM 1037 N N . PHE A 1 138 ? -7.648 -4.350 12.654 1.00 80.69 138 PHE A N 1
ATOM 1038 C CA . PHE A 1 138 ? -7.134 -5.672 12.280 1.00 80.69 138 PHE A CA 1
ATOM 1039 C C . PHE A 1 138 ? -7.575 -6.085 10.870 1.00 80.69 138 PHE A C 1
ATOM 1041 O O . PHE A 1 138 ? -6.740 -6.461 10.049 1.00 80.69 138 PHE A O 1
ATOM 1048 N N . GLU A 1 139 ? -8.877 -5.997 10.585 1.00 78.62 139 GLU A N 1
ATOM 1049 C CA . GLU A 1 139 ? -9.458 -6.383 9.295 1.00 78.62 139 GLU A CA 1
ATOM 1050 C C . GLU A 1 139 ? -8.943 -5.474 8.181 1.00 78.62 139 GLU A C 1
ATOM 1052 O O . GLU A 1 139 ? -8.553 -5.958 7.118 1.00 78.62 139 GLU A O 1
ATOM 1057 N N . PHE A 1 140 ? -8.812 -4.178 8.473 1.00 83.25 140 PHE A N 1
ATOM 1058 C CA . PHE A 1 140 ? -8.193 -3.213 7.572 1.00 83.25 140 PHE A CA 1
ATOM 1059 C C . PHE A 1 140 ? -6.762 -3.617 7.186 1.00 83.25 140 PHE A C 1
ATOM 1061 O O . PHE A 1 140 ? -6.434 -3.708 6.003 1.00 83.25 140 PHE A O 1
ATOM 1068 N N . PHE A 1 141 ? -5.896 -3.923 8.159 1.00 84.94 141 PHE A N 1
ATOM 1069 C CA . PHE A 1 141 ? -4.529 -4.354 7.850 1.00 84.94 141 PHE A CA 1
ATOM 1070 C C . PHE A 1 141 ? -4.476 -5.728 7.172 1.00 84.94 141 PHE A C 1
ATOM 1072 O O . PHE A 1 141 ? -3.605 -5.957 6.329 1.00 84.94 141 PHE A O 1
ATOM 1079 N N . MET A 1 142 ? -5.420 -6.624 7.471 1.00 86.56 142 MET A N 1
ATOM 1080 C CA . MET A 1 142 ? -5.537 -7.920 6.800 1.00 86.56 142 MET A CA 1
ATOM 1081 C C . MET A 1 142 ? -5.841 -7.788 5.305 1.00 86.56 142 MET A C 1
ATOM 1083 O O . MET A 1 142 ? -5.326 -8.596 4.530 1.00 86.56 142 MET A O 1
ATOM 1087 N N . VAL A 1 143 ? -6.567 -6.751 4.869 1.00 87.50 143 VAL A N 1
ATOM 1088 C CA . VAL A 1 143 ? -6.747 -6.459 3.433 1.00 87.50 143 VAL A CA 1
ATOM 1089 C C . VAL A 1 143 ? -5.391 -6.292 2.739 1.00 87.50 143 VAL A C 1
ATOM 1091 O O . VAL A 1 143 ? -5.155 -6.908 1.699 1.00 87.50 143 VAL A O 1
ATOM 1094 N N . PHE A 1 144 ? -4.452 -5.546 3.333 1.00 88.06 144 PHE A N 1
ATOM 1095 C CA . PHE A 1 144 ? -3.106 -5.376 2.767 1.00 88.06 144 PHE A CA 1
ATOM 1096 C C . PHE A 1 144 ? -2.287 -6.671 2.787 1.00 88.06 144 PHE A C 1
ATOM 1098 O O . PHE A 1 144 ? -1.545 -6.938 1.838 1.00 88.06 144 PHE A O 1
ATOM 1105 N N . VAL A 1 145 ? -2.425 -7.498 3.830 1.00 90.31 145 VAL A N 1
ATOM 1106 C CA . VAL A 1 145 ? -1.761 -8.813 3.904 1.00 90.31 145 VAL A CA 1
ATOM 1107 C C . VAL A 1 145 ? -2.244 -9.722 2.777 1.00 90.31 145 VAL A C 1
ATOM 1109 O O . VAL A 1 145 ? -1.423 -10.285 2.053 1.00 90.31 145 VAL A O 1
ATOM 1112 N N . VAL A 1 146 ? -3.562 -9.835 2.600 1.00 90.44 146 VAL A N 1
ATOM 1113 C CA . VAL A 1 146 ? -4.170 -10.694 1.577 1.00 90.44 146 VAL A CA 1
ATOM 1114 C C . VAL A 1 146 ? -3.844 -10.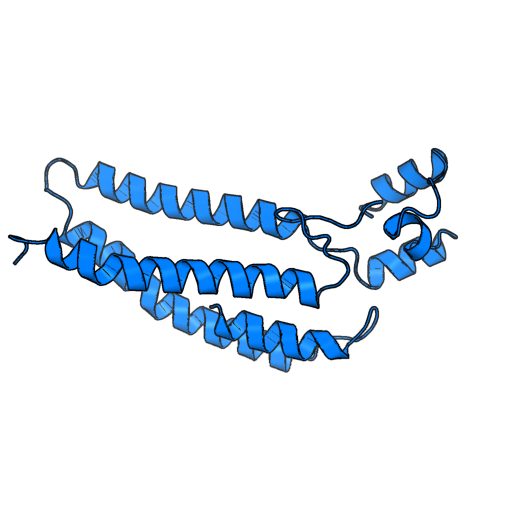178 0.180 1.00 90.44 146 VAL A C 1
ATOM 1116 O O . VAL A 1 146 ? -3.363 -10.950 -0.645 1.00 90.44 146 VAL A O 1
ATOM 1119 N N . LEU A 1 147 ? -4.019 -8.881 -0.082 1.00 90.50 147 LEU A N 1
ATOM 1120 C CA . LEU A 1 147 ? -3.749 -8.285 -1.392 1.00 90.50 147 LEU A CA 1
ATOM 1121 C C . LEU A 1 147 ? -2.287 -8.485 -1.815 1.00 90.50 147 LEU A C 1
ATOM 1123 O O . LEU A 1 147 ? -2.011 -8.962 -2.917 1.00 90.50 147 LEU A O 1
ATOM 1127 N N . THR A 1 148 ? -1.339 -8.158 -0.932 1.00 90.50 148 THR A N 1
ATOM 1128 C CA . THR A 1 148 ? 0.093 -8.296 -1.242 1.00 90.50 148 THR A CA 1
ATOM 1129 C C . THR A 1 148 ? 0.546 -9.757 -1.277 1.00 90.50 148 THR A C 1
ATOM 1131 O O . THR A 1 148 ? 1.408 -10.104 -2.086 1.00 90.50 148 THR A O 1
ATOM 1134 N N . GLY A 1 149 ? -0.051 -10.629 -0.459 1.00 91.56 149 GLY A N 1
ATOM 1135 C CA . GLY A 1 149 ? 0.188 -12.072 -0.487 1.00 91.56 149 GLY A CA 1
ATOM 1136 C C . GLY A 1 149 ? -0.299 -12.722 -1.782 1.00 91.56 149 GLY A C 1
ATOM 1137 O O . GLY A 1 149 ? 0.456 -13.451 -2.425 1.00 91.56 149 GLY A O 1
ATOM 1138 N N . LEU A 1 150 ? -1.521 -12.404 -2.217 1.00 93.00 150 LEU A N 1
ATOM 1139 C CA . LEU A 1 150 ? -2.070 -12.868 -3.493 1.00 93.00 150 LEU A CA 1
ATOM 1140 C C . LEU A 1 150 ? -1.252 -12.353 -4.678 1.00 93.00 150 LEU A C 1
ATOM 1142 O O . LEU A 1 150 ? -0.942 -13.132 -5.574 1.00 93.00 150 LEU A O 1
ATOM 1146 N N . ALA A 1 151 ? -0.842 -11.081 -4.668 1.00 90.19 151 ALA A N 1
ATOM 1147 C CA . ALA A 1 151 ? 0.029 -10.532 -5.705 1.00 90.19 151 ALA A CA 1
ATOM 1148 C C . ALA A 1 151 ? 1.373 -11.282 -5.784 1.00 90.19 151 ALA A C 1
ATOM 1150 O O . ALA A 1 151 ? 1.831 -11.614 -6.877 1.00 90.19 151 ALA A O 1
ATOM 1151 N N . ALA A 1 152 ? 1.982 -11.608 -4.638 1.00 91.19 152 ALA A N 1
ATOM 1152 C CA . ALA A 1 152 ? 3.221 -12.384 -4.592 1.00 91.19 152 ALA A CA 1
ATOM 1153 C C . ALA A 1 152 ? 3.037 -13.810 -5.139 1.00 91.19 152 ALA A C 1
ATOM 1155 O O . ALA A 1 152 ? 3.861 -14.271 -5.931 1.00 91.19 152 ALA A O 1
ATOM 1156 N N . LEU A 1 153 ? 1.946 -14.491 -4.771 1.00 93.12 153 LEU A N 1
ATOM 1157 C CA . LEU A 1 153 ? 1.612 -15.818 -5.299 1.00 93.12 153 LEU A CA 1
ATOM 1158 C C . LEU A 1 153 ? 1.358 -15.781 -6.807 1.00 93.12 153 LEU A C 1
ATOM 1160 O O . LEU A 1 153 ? 1.889 -16.611 -7.541 1.00 93.12 153 LEU A O 1
ATOM 1164 N N . LEU A 1 154 ? 0.595 -14.796 -7.280 1.00 93.44 154 LEU A N 1
ATOM 1165 C CA . LEU A 1 154 ? 0.309 -14.598 -8.697 1.00 93.44 154 LEU A CA 1
ATOM 1166 C C . LEU A 1 154 ? 1.604 -14.392 -9.494 1.00 93.44 154 LEU A C 1
ATOM 1168 O O . LEU A 1 154 ? 1.818 -15.070 -10.498 1.00 93.44 154 LEU A O 1
ATOM 1172 N N . LEU A 1 155 ? 2.509 -13.529 -9.019 1.00 88.75 155 LEU A N 1
ATOM 1173 C CA . LEU A 1 155 ? 3.816 -13.312 -9.648 1.00 88.75 155 LEU A CA 1
ATOM 1174 C C . LEU A 1 155 ? 4.680 -14.580 -9.644 1.00 88.75 155 LEU A C 1
ATOM 1176 O O . LEU A 1 155 ? 5.318 -14.902 -10.650 1.00 88.75 155 LEU A O 1
ATOM 1180 N N . PHE A 1 156 ? 4.679 -15.332 -8.543 1.00 91.94 156 PHE A N 1
ATOM 1181 C CA . PHE A 1 156 ? 5.412 -16.593 -8.441 1.00 91.94 156 PHE A CA 1
ATOM 1182 C C . PHE A 1 156 ? 4.893 -17.640 -9.441 1.00 91.94 156 PHE A C 1
ATOM 1184 O O . PHE A 1 156 ? 5.688 -18.275 -10.134 1.00 91.94 156 PHE A O 1
ATOM 1191 N N . LEU A 1 157 ? 3.572 -17.760 -9.596 1.00 94.19 157 LEU A N 1
ATOM 1192 C CA . LEU A 1 157 ? 2.938 -18.657 -10.570 1.00 94.19 157 LEU A CA 1
ATOM 1193 C C . LEU A 1 157 ? 3.167 -18.220 -12.025 1.00 94.19 157 LEU A C 1
ATOM 1195 O O . LEU A 1 157 ? 3.298 -19.065 -12.911 1.00 94.19 157 LEU A O 1
ATOM 1199 N N . LEU A 1 158 ? 3.262 -16.914 -12.283 1.00 91.62 158 LEU A N 1
ATOM 1200 C CA . LEU A 1 158 ? 3.583 -16.363 -13.604 1.00 91.62 158 LEU A CA 1
ATOM 1201 C C . LEU A 1 158 ? 5.066 -16.481 -13.964 1.00 91.62 158 LEU A C 1
ATOM 1203 O O . LEU A 1 158 ? 5.402 -16.533 -15.146 1.00 91.62 158 LEU A O 1
ATOM 1207 N N . THR A 1 159 ? 5.960 -16.573 -12.980 1.00 89.06 159 THR A N 1
ATOM 1208 C CA . THR A 1 159 ? 7.413 -16.670 -13.196 1.00 89.06 159 THR A CA 1
ATOM 1209 C C . THR A 1 159 ? 7.825 -17.780 -14.182 1.00 89.06 159 THR A C 1
ATOM 1211 O O . THR A 1 159 ? 8.583 -17.474 -15.107 1.00 89.06 159 THR A O 1
ATOM 1214 N N . PRO A 1 160 ? 7.356 -19.044 -14.081 1.00 88.00 160 PRO A N 1
ATOM 1215 C CA . PRO A 1 160 ? 7.714 -20.079 -15.056 1.00 88.00 160 PRO A CA 1
ATOM 1216 C C . PRO A 1 160 ? 7.207 -19.770 -16.473 1.00 88.00 160 PRO A C 1
ATOM 1218 O O . PRO A 1 160 ? 7.912 -20.052 -17.444 1.00 88.00 160 PRO A O 1
ATOM 1221 N N . LEU A 1 161 ? 6.025 -19.157 -16.603 1.00 86.88 161 LEU A N 1
ATOM 1222 C CA . LEU A 1 161 ? 5.455 -18.761 -17.895 1.00 86.88 161 LEU A CA 1
ATOM 1223 C C . LEU A 1 161 ? 6.275 -17.640 -18.536 1.00 86.88 161 LEU A C 1
ATOM 1225 O O . LEU A 1 161 ? 6.668 -17.753 -19.695 1.00 86.88 161 LEU A O 1
ATOM 1229 N N . LEU A 1 162 ? 6.610 -16.607 -17.760 1.00 81.94 162 LEU A N 1
ATOM 1230 C CA . LEU A 1 162 ? 7.448 -15.497 -18.211 1.00 81.94 162 LEU A CA 1
ATOM 1231 C C . LEU A 1 162 ? 8.828 -15.997 -18.646 1.00 81.94 162 LEU A C 1
ATOM 1233 O O . LEU A 1 162 ? 9.280 -15.681 -19.744 1.00 81.94 162 LEU A O 1
ATOM 1237 N N . LYS A 1 163 ? 9.461 -16.868 -17.852 1.00 81.00 163 LYS A N 1
ATOM 1238 C CA . LYS A 1 163 ? 10.758 -17.467 -18.197 1.00 81.00 163 LYS A CA 1
ATOM 1239 C C . LYS A 1 163 ? 10.694 -18.285 -19.493 1.00 81.00 163 LYS A C 1
ATOM 1241 O O . LYS A 1 163 ? 11.637 -18.253 -20.283 1.00 81.00 163 LYS A O 1
ATOM 1246 N N . LYS A 1 164 ? 9.580 -18.982 -19.739 1.00 84.50 164 LYS A N 1
ATOM 1247 C CA . LYS A 1 164 ? 9.334 -19.702 -20.996 1.00 84.50 164 LYS A CA 1
ATOM 1248 C C . LYS A 1 164 ? 9.117 -18.757 -22.187 1.00 84.50 164 LYS A C 1
ATOM 1250 O O . LYS A 1 164 ? 9.411 -19.126 -23.311 1.00 84.50 164 LYS A O 1
ATOM 1255 N N . MET A 1 165 ? 8.637 -17.538 -21.973 1.00 83.25 165 MET A N 1
ATOM 1256 C CA . MET A 1 165 ? 8.467 -16.556 -23.052 1.00 83.25 165 MET A CA 1
ATOM 1257 C C . MET A 1 165 ? 9.751 -15.771 -23.365 1.00 83.25 165 MET A C 1
ATOM 1259 O O . MET A 1 165 ? 9.885 -15.233 -24.459 1.00 83.25 165 MET A O 1
ATOM 1263 N N . MET A 1 166 ? 10.726 -15.737 -22.451 1.00 74.56 166 MET A N 1
ATOM 1264 C CA . MET A 1 166 ? 11.986 -14.984 -22.591 1.00 74.56 166 MET A CA 1
ATOM 1265 C C . MET A 1 166 ? 13.059 -15.682 -23.454 1.00 74.56 166 MET A C 1
ATOM 1267 O O . MET A 1 166 ? 14.260 -15.486 -23.257 1.00 74.56 166 MET A O 1
ATOM 1271 N N . HIS A 1 167 ? 1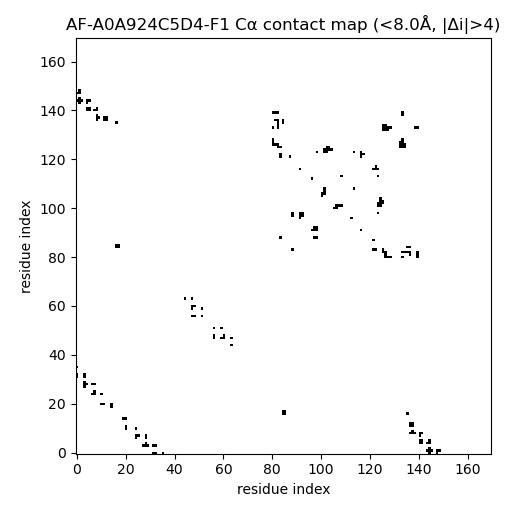2.664 -16.518 -24.415 1.00 67.19 167 HIS A N 1
ATOM 1272 C CA . HIS A 1 167 ? 13.607 -17.174 -25.325 1.00 67.19 167 HIS A CA 1
ATOM 1273 C C . HIS A 1 167 ? 14.241 -16.130 -26.259 1.00 67.19 167 HIS A C 1
ATOM 1275 O O . HIS A 1 167 ? 13.570 -15.587 -27.129 1.00 67.19 167 HIS A O 1
ATOM 1281 N N . GLY A 1 168 ? 15.532 -15.841 -26.065 1.00 62.00 168 GLY A N 1
ATOM 1282 C CA . GLY A 1 168 ? 16.303 -14.914 -26.908 1.00 62.00 168 GLY A CA 1
ATOM 1283 C C . GLY A 1 168 ? 16.848 -13.671 -26.200 1.00 62.00 168 GLY A C 1
ATOM 1284 O O . GLY A 1 168 ? 17.612 -12.929 -26.810 1.00 62.00 168 GLY A O 1
ATOM 1285 N N . VAL A 1 169 ? 16.523 -13.455 -24.922 1.00 60.47 169 VAL A N 1
ATOM 1286 C CA . VAL A 1 169 ? 17.147 -12.399 -24.109 1.00 60.47 169 VAL A CA 1
ATOM 1287 C C . VAL A 1 169 ? 18.388 -12.988 -23.425 1.00 60.47 169 VAL A C 1
ATOM 1289 O O . VAL A 1 169 ? 18.260 -13.728 -22.449 1.00 60.47 169 VAL A O 1
ATOM 1292 N N . ARG A 1 170 ? 19.573 -12.728 -23.990 1.00 46.72 170 ARG A N 1
ATOM 1293 C CA . ARG A 1 170 ? 20.884 -12.955 -23.355 1.00 46.72 170 ARG A CA 1
ATOM 1294 C C . ARG A 1 170 ? 21.382 -11.668 -22.718 1.00 46.72 170 ARG A C 1
ATOM 1296 O O . ARG A 1 170 ? 21.233 -10.615 -23.376 1.00 46.72 170 ARG A O 1
#

Mean predicted aligned error: 10.87 Å

Foldseek 3Di:
DLVLLVLVLVQQVPQPQHRDRDVVSVVSSVVVVVVVCVVCVVVLVVCLC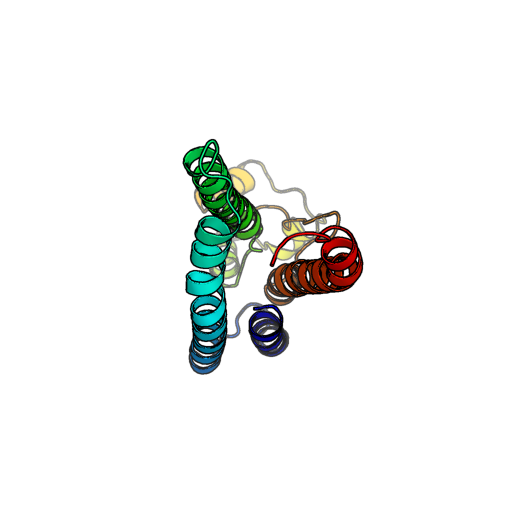QVDDPVCSVVSVVVSVVVVVVVVVVVVVLVLQQADGNVLCVVCVVVVHRLPCQQVVVDDDDPVSVVVCVVVVHDSYFRDDPRRGDHGPSVSSVVVSVVVVVVVVVVVVCVVVVVVVPPPRD